Protein AF-Q934L7-F1 (afdb_monomer_lite)

InterPro domains:
  IPR015004 MesX [PF08908] (1-99)

Radius of gyration: 20.3 Å; chains: 1; bounding box: 50×28×59 Å

Organism: NCBI:txid40269

pLDDT: mean 84.41, std 12.5, range [52.97, 97.31]

Sequence (108 aa):
MIDNRFNALANWDNAKGDRYSVELEIISVDLDIKGSGNTFPSIEILKTIIVDHKTNKRIEGIVGNNFSSYVRDYDFSVLLQNHNKNQPKFSIPDNFGEAARQAVSAFC

Structure (mmCIF, N/CA/C/O backbone):
data_AF-Q934L7-F1
#
_entry.id   AF-Q934L7-F1
#
loop_
_atom_site.group_PDB
_atom_site.id
_atom_site.type_symbol
_atom_site.label_atom_id
_atom_site.label_alt_id
_atom_site.label_comp_id
_atom_site.label_asym_id
_atom_site.label_entity_id
_atom_site.label_seq_id
_atom_site.pdbx_PDB_ins_code
_atom_site.Cartn_x
_atom_site.Cartn_y
_atom_site.Cartn_z
_atom_site.occupancy
_atom_site.B_iso_or_equiv
_atom_site.auth_seq_id
_atom_site.auth_comp_id
_atom_site.auth_asym_id
_atom_site.auth_atom_id
_atom_site.pdbx_PDB_model_num
ATOM 1 N N . MET A 1 1 ? -8.850 12.220 6.649 1.00 79.25 1 MET A N 1
ATOM 2 C CA . MET A 1 1 ? -9.316 11.559 5.403 1.00 79.25 1 MET A CA 1
ATOM 3 C C . MET A 1 1 ? -9.308 10.037 5.548 1.00 79.25 1 MET A C 1
ATOM 5 O O . MET A 1 1 ? -10.321 9.424 5.235 1.00 79.25 1 MET A O 1
ATOM 9 N N . ILE A 1 2 ? -8.235 9.440 6.088 1.00 92.88 2 ILE A N 1
ATOM 10 C CA . ILE A 1 2 ? -8.189 8.002 6.402 1.00 92.88 2 ILE A CA 1
ATOM 11 C C . ILE A 1 2 ? -8.972 7.639 7.671 1.00 92.88 2 ILE A C 1
ATOM 13 O O . ILE A 1 2 ? -9.797 6.734 7.611 1.00 92.88 2 ILE A O 1
ATOM 17 N N . ASP A 1 3 ? -8.840 8.423 8.747 1.00 95.38 3 ASP A N 1
ATOM 18 C CA . ASP A 1 3 ? -9.595 8.221 9.993 1.00 95.38 3 ASP A CA 1
ATOM 19 C C . ASP A 1 3 ? -11.100 8.201 9.733 1.00 95.38 3 ASP A C 1
ATOM 21 O O . ASP A 1 3 ? -11.765 7.218 10.034 1.00 95.38 3 ASP A O 1
ATOM 25 N N . ASN A 1 4 ? -11.643 9.230 9.080 1.00 95.19 4 ASN A N 1
ATOM 26 C CA . ASN A 1 4 ? -13.075 9.294 8.770 1.00 95.19 4 ASN A CA 1
ATOM 27 C C . ASN A 1 4 ? -13.552 8.069 7.974 1.00 95.19 4 ASN A C 1
ATOM 29 O O . ASN A 1 4 ? -14.627 7.536 8.243 1.00 95.19 4 ASN A O 1
ATOM 33 N N . ARG A 1 5 ? -12.762 7.608 6.992 1.00 95.31 5 ARG A N 1
ATOM 34 C CA . ARG A 1 5 ? -13.125 6.436 6.187 1.00 95.31 5 ARG A CA 1
ATOM 35 C C . ARG A 1 5 ? -13.073 5.157 7.013 1.00 95.31 5 ARG A C 1
ATOM 37 O O . ARG A 1 5 ? -13.981 4.340 6.898 1.00 95.31 5 ARG A O 1
ATOM 44 N N . PHE A 1 6 ? -12.046 5.003 7.840 1.00 95.06 6 PHE A N 1
ATOM 45 C CA . PHE A 1 6 ? -11.903 3.868 8.740 1.00 95.06 6 PHE A CA 1
ATOM 46 C C . PHE A 1 6 ? -13.0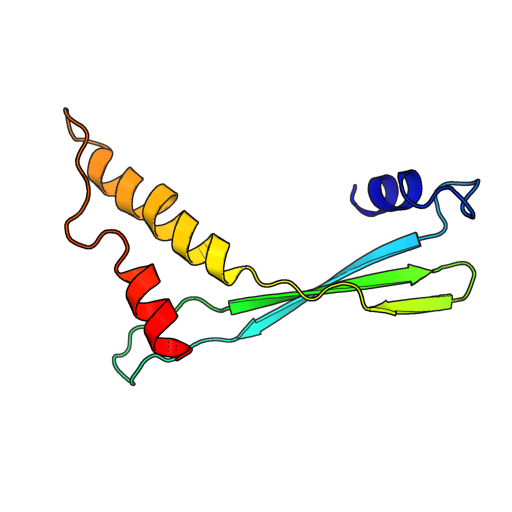56 3.821 9.747 1.00 95.06 6 PHE A C 1
ATOM 48 O O . PHE A 1 6 ? -13.724 2.801 9.853 1.00 95.06 6 PHE A O 1
ATOM 55 N N . ASN A 1 7 ? -13.365 4.940 10.405 1.00 96.50 7 ASN A N 1
ATOM 56 C CA . ASN A 1 7 ? -14.464 5.047 11.365 1.00 96.50 7 ASN A CA 1
ATOM 57 C C . ASN A 1 7 ? -15.838 4.781 10.726 1.00 96.50 7 ASN A C 1
ATOM 59 O O . ASN A 1 7 ? -16.686 4.157 11.355 1.00 96.50 7 ASN A O 1
ATOM 63 N N . ALA A 1 8 ? -16.053 5.194 9.471 1.00 96.00 8 ALA A N 1
ATOM 64 C CA . ALA A 1 8 ? -17.285 4.890 8.741 1.00 96.00 8 ALA A CA 1
ATOM 65 C C . ALA A 1 8 ? -17.460 3.383 8.462 1.00 96.00 8 ALA A C 1
ATOM 67 O O . ALA A 1 8 ? -18.587 2.881 8.469 1.00 96.00 8 ALA A O 1
ATOM 68 N N . LEU A 1 9 ? -16.357 2.664 8.216 1.00 95.44 9 LEU A N 1
ATOM 69 C CA . LEU A 1 9 ? -16.355 1.208 8.035 1.00 95.44 9 LEU A CA 1
ATOM 70 C C . LEU A 1 9 ? -16.476 0.476 9.381 1.00 95.44 9 LEU A C 1
ATOM 72 O O . LEU A 1 9 ? -17.239 -0.478 9.491 1.00 95.44 9 LEU A O 1
ATOM 76 N N . ALA A 1 10 ? -15.773 0.957 10.407 1.00 94.00 10 ALA A N 1
ATOM 77 C CA . ALA A 1 10 ? -15.790 0.449 11.775 1.00 94.00 10 ALA A CA 1
ATOM 78 C C . ALA A 1 10 ? -16.909 1.086 12.612 1.00 94.00 10 ALA A C 1
ATOM 80 O O . ALA A 1 10 ? -16.648 1.695 13.645 1.00 94.00 10 ALA A O 1
ATOM 81 N N . ASN A 1 11 ? -18.156 0.997 12.140 1.00 94.12 11 ASN A N 1
ATOM 82 C CA . ASN A 1 11 ? -19.300 1.691 12.749 1.00 94.12 11 ASN A CA 1
ATOM 83 C C . ASN A 1 11 ? -20.003 0.908 13.878 1.00 94.12 11 ASN A C 1
ATOM 85 O O . ASN A 1 11 ? -20.741 1.505 14.662 1.00 94.12 11 ASN A O 1
ATOM 89 N N . TRP A 1 12 ? -19.759 -0.403 13.997 1.00 94.69 12 TRP A N 1
ATOM 90 C CA . TRP A 1 12 ? -20.490 -1.310 14.896 1.00 94.69 12 TRP A CA 1
ATOM 91 C C . TRP A 1 12 ? -20.319 -0.994 16.392 1.00 94.69 12 TRP A C 1
ATOM 93 O O . TRP A 1 12 ? -21.173 -1.352 17.199 1.00 94.69 12 TRP A O 1
ATOM 103 N N . ASP A 1 13 ? -19.239 -0.316 16.782 1.00 94.12 13 ASP A N 1
ATOM 104 C CA . ASP A 1 13 ? -18.944 0.079 18.164 1.00 94.12 13 ASP A CA 1
ATOM 105 C C . ASP A 1 13 ? -18.415 1.524 18.274 1.00 94.12 13 ASP A C 1
ATOM 107 O O . ASP A 1 13 ? -17.670 1.871 19.203 1.00 94.12 13 ASP A O 1
ATOM 111 N N . ASN A 1 14 ? -18.841 2.367 17.326 1.00 95.50 14 ASN A N 1
ATOM 112 C CA . ASN A 1 14 ? -18.303 3.700 17.071 1.00 95.50 14 ASN A CA 1
ATOM 113 C C . ASN A 1 14 ? -19.398 4.707 16.669 1.00 95.50 14 ASN A C 1
ATOM 115 O O . ASN A 1 14 ? -19.368 5.313 15.600 1.00 95.50 14 ASN A O 1
ATOM 119 N N . ALA A 1 15 ? -20.393 4.890 17.537 1.00 93.56 15 ALA A N 1
ATOM 120 C CA . ALA A 1 15 ? -21.572 5.713 17.243 1.00 93.56 15 ALA A CA 1
ATOM 121 C C . ALA A 1 15 ? -21.258 7.180 16.873 1.00 93.56 15 ALA A C 1
ATOM 123 O O . ALA A 1 15 ? -22.032 7.807 16.156 1.00 93.56 15 ALA A O 1
ATOM 124 N N . LYS A 1 16 ? -20.140 7.730 17.365 1.00 94.62 16 LYS A N 1
ATOM 125 C CA . LYS A 1 16 ? -19.700 9.107 17.087 1.00 94.62 16 LYS A CA 1
ATOM 126 C C . LYS A 1 16 ? -18.774 9.227 15.871 1.00 94.62 16 LYS A C 1
ATOM 128 O O . LYS A 1 16 ? -18.557 10.335 15.394 1.00 94.62 16 LYS A O 1
ATOM 133 N N . GLY A 1 17 ? -18.254 8.111 15.358 1.00 95.31 17 GLY A N 1
ATOM 134 C CA . GLY A 1 17 ? -17.339 8.102 14.217 1.00 95.31 17 GLY A CA 1
ATOM 135 C C . GLY A 1 17 ? -15.944 8.667 14.513 1.00 95.31 17 GLY A C 1
ATOM 136 O O . GLY A 1 17 ? -15.243 9.035 13.574 1.00 95.31 17 GLY A O 1
ATOM 137 N N . ASP A 1 18 ? -15.548 8.752 15.783 1.00 95.81 18 ASP A N 1
ATOM 138 C CA . ASP A 1 18 ? -14.303 9.374 16.256 1.00 95.81 18 ASP A CA 1
ATOM 139 C C . ASP A 1 18 ? -13.442 8.440 17.130 1.00 95.81 18 ASP A C 1
ATOM 141 O O . ASP A 1 18 ? -12.428 8.861 17.686 1.00 95.81 18 ASP A O 1
ATOM 145 N N . ARG A 1 19 ? -13.816 7.160 17.258 1.00 96.69 19 ARG A N 1
ATOM 146 C CA . ARG A 1 19 ? -13.128 6.207 18.141 1.00 96.69 19 ARG A CA 1
ATOM 147 C C . ARG A 1 19 ? -11.727 5.822 17.674 1.00 96.69 19 ARG A C 1
ATOM 149 O O . ARG A 1 19 ? -10.884 5.511 18.516 1.00 96.69 19 ARG A O 1
ATOM 156 N N . TYR A 1 20 ? -11.495 5.782 16.367 1.00 97.31 20 TYR A N 1
ATOM 157 C CA . TYR A 1 20 ? -10.270 5.230 15.798 1.00 97.31 20 TYR A CA 1
ATOM 158 C C . TYR A 1 20 ? -9.438 6.288 15.075 1.00 97.31 20 TYR A C 1
ATOM 160 O O . TYR A 1 20 ? -9.979 7.097 14.324 1.00 97.31 20 TYR A O 1
ATOM 168 N N . SER A 1 21 ? -8.118 6.217 15.218 1.00 96.56 21 SER A N 1
ATOM 169 C CA . SER A 1 21 ? -7.170 6.900 14.329 1.00 96.56 21 SER A CA 1
ATOM 170 C C . SER A 1 21 ? -6.281 5.882 13.629 1.00 96.56 21 SER A C 1
ATOM 172 O O . SER A 1 21 ? -5.979 4.830 14.192 1.00 96.56 21 SER A O 1
ATOM 174 N N . VAL A 1 22 ? -5.876 6.177 12.396 1.00 94.81 22 VAL A N 1
ATOM 175 C CA . VAL A 1 22 ? -4.959 5.338 11.622 1.00 94.81 22 VAL A CA 1
ATOM 176 C C . VAL A 1 22 ? -3.634 6.070 11.477 1.00 94.81 22 VAL A C 1
ATOM 178 O O . VAL A 1 22 ? -3.542 7.107 10.825 1.00 94.81 22 VAL A O 1
ATOM 181 N N . GLU A 1 23 ? -2.597 5.498 12.071 1.00 94.56 23 GLU A N 1
ATOM 182 C CA . GLU A 1 23 ? -1.219 5.946 11.936 1.00 94.56 23 GLU A CA 1
ATOM 183 C C . GLU A 1 23 ? -0.480 5.083 10.907 1.00 94.56 23 GLU A C 1
ATOM 185 O O . GLU A 1 23 ? -0.792 3.904 10.709 1.00 94.56 23 GLU A O 1
ATOM 190 N N . LEU A 1 24 ? 0.514 5.676 10.250 1.00 91.06 24 LEU A N 1
ATOM 191 C CA . LEU A 1 24 ? 1.377 5.006 9.287 1.00 91.06 24 LEU A CA 1
ATOM 192 C C . LEU A 1 24 ? 2.831 5.240 9.681 1.00 91.06 24 LEU A C 1
ATOM 194 O O . LEU A 1 24 ? 3.293 6.378 9.733 1.00 91.06 24 LEU A O 1
ATOM 198 N N . GLU A 1 25 ? 3.543 4.153 9.924 1.00 89.38 25 GLU A N 1
ATOM 199 C CA . GLU A 1 25 ? 4.988 4.130 10.073 1.00 89.38 25 GLU A CA 1
ATOM 200 C C . GLU A 1 25 ? 5.594 3.635 8.756 1.00 89.38 25 GLU A C 1
ATOM 202 O O . GLU A 1 25 ? 5.194 2.595 8.227 1.00 89.38 25 GLU A O 1
ATOM 207 N N . ILE A 1 26 ? 6.523 4.411 8.202 1.00 87.56 26 ILE A N 1
ATOM 208 C CA . ILE A 1 26 ? 7.221 4.087 6.958 1.00 87.56 26 ILE A CA 1
ATOM 209 C C . ILE A 1 26 ? 8.658 3.740 7.318 1.00 87.56 26 ILE A C 1
ATOM 211 O O . ILE A 1 26 ? 9.385 4.579 7.847 1.00 87.56 26 ILE A O 1
ATOM 215 N N . ILE A 1 27 ? 9.057 2.502 7.039 1.00 84.31 27 ILE A N 1
ATOM 216 C CA . ILE A 1 27 ? 10.420 2.023 7.265 1.00 84.31 27 ILE A CA 1
ATOM 217 C C . ILE A 1 27 ? 11.092 1.892 5.903 1.00 84.31 27 ILE A C 1
ATOM 219 O O . ILE A 1 27 ? 10.702 1.041 5.105 1.00 84.31 27 ILE A O 1
ATOM 223 N N . SER A 1 28 ? 12.089 2.732 5.644 1.00 82.12 28 SER A N 1
ATOM 224 C CA . SER A 1 28 ? 12.856 2.722 4.398 1.00 82.12 28 SER A CA 1
ATOM 225 C C . SER A 1 28 ? 14.086 1.825 4.532 1.00 82.12 28 SER A C 1
ATOM 227 O O . SER A 1 28 ? 14.837 1.928 5.502 1.00 82.12 28 SER A O 1
ATOM 229 N N . VAL A 1 29 ? 14.297 0.952 3.551 1.00 76.00 29 VAL A N 1
ATOM 230 C CA . VAL A 1 29 ? 15.455 0.059 3.466 1.00 76.00 29 VAL A CA 1
ATOM 231 C C . VAL A 1 29 ? 16.118 0.246 2.112 1.00 76.00 29 VAL A C 1
ATOM 233 O O . VAL A 1 29 ? 15.502 -0.027 1.085 1.00 76.00 29 VAL A O 1
ATOM 236 N N . ASP A 1 30 ? 17.376 0.670 2.105 1.00 72.38 30 ASP A N 1
ATOM 237 C CA . ASP A 1 30 ? 18.170 0.752 0.880 1.00 72.38 30 ASP A CA 1
ATOM 238 C C . ASP A 1 30 ? 18.689 -0.634 0.487 1.00 72.38 30 ASP A C 1
ATOM 240 O O . ASP A 1 30 ? 19.229 -1.370 1.317 1.00 72.38 30 ASP A O 1
ATOM 244 N N . LEU A 1 31 ? 18.534 -0.993 -0.788 1.00 67.56 31 LEU A N 1
ATOM 245 C CA . LEU A 1 31 ? 19.074 -2.232 -1.339 1.00 67.56 31 LEU A CA 1
ATOM 246 C C . LEU A 1 31 ? 20.333 -1.944 -2.160 1.00 67.56 31 LEU A C 1
ATOM 248 O O . LEU A 1 31 ? 20.275 -1.283 -3.200 1.00 67.56 31 LEU A O 1
ATOM 252 N N . ASP A 1 32 ? 21.461 -2.506 -1.729 1.00 63.50 32 ASP A N 1
ATOM 253 C CA . ASP A 1 32 ? 22.685 -2.560 -2.529 1.00 63.50 32 ASP A CA 1
ATOM 254 C C . ASP A 1 32 ? 22.711 -3.854 -3.352 1.00 63.50 32 ASP A C 1
ATOM 256 O O . ASP A 1 32 ? 22.744 -4.963 -2.809 1.00 63.50 32 ASP A O 1
ATOM 260 N N . ILE A 1 33 ? 22.692 -3.723 -4.681 1.00 58.78 33 ILE A N 1
ATOM 261 C CA . ILE A 1 33 ? 22.782 -4.863 -5.592 1.00 58.78 33 ILE A CA 1
ATOM 262 C C . ILE A 1 33 ? 24.219 -4.987 -6.111 1.00 58.78 33 ILE A C 1
ATOM 264 O O . ILE A 1 33 ? 24.671 -4.278 -7.019 1.00 58.78 33 ILE A O 1
ATOM 268 N N . LYS A 1 34 ? 24.908 -6.002 -5.577 1.00 57.75 34 LYS A N 1
ATOM 269 C CA . LYS A 1 34 ? 26.165 -6.567 -6.100 1.00 57.75 34 LYS A CA 1
ATOM 270 C C . LYS A 1 34 ? 27.337 -5.579 -6.221 1.00 57.75 34 LYS A C 1
ATOM 272 O O . LYS A 1 34 ? 28.170 -5.765 -7.105 1.00 57.75 34 LYS A O 1
ATOM 277 N N . GLY A 1 35 ? 27.429 -4.540 -5.384 1.00 54.41 35 GLY A N 1
ATOM 278 C CA . GLY A 1 35 ? 28.599 -3.645 -5.354 1.00 54.41 35 GLY A CA 1
ATOM 279 C C . GLY A 1 35 ? 28.890 -2.943 -6.689 1.00 54.41 35 GLY A C 1
ATOM 280 O O . GLY A 1 35 ? 30.009 -2.499 -6.932 1.00 54.41 35 GLY A O 1
ATOM 281 N N . SER A 1 36 ? 27.888 -2.870 -7.572 1.00 57.56 36 SER A N 1
ATOM 282 C CA . SER A 1 36 ? 27.998 -2.302 -8.920 1.00 57.56 36 SER A CA 1
ATOM 283 C C . SER A 1 36 ? 27.861 -0.774 -8.940 1.00 57.56 36 SER A C 1
ATOM 285 O O . SER A 1 36 ? 27.953 -0.164 -10.001 1.00 57.56 36 SER A O 1
ATOM 287 N N . GLY A 1 37 ? 27.619 -0.156 -7.777 1.00 56.16 37 GLY A N 1
ATOM 288 C CA . GLY A 1 37 ? 27.307 1.269 -7.644 1.00 56.16 37 GLY A CA 1
ATOM 289 C C . GLY A 1 37 ? 25.877 1.634 -8.059 1.00 56.16 37 GLY A C 1
ATOM 290 O O . GLY A 1 37 ? 25.483 2.787 -7.913 1.00 56.16 37 GLY A O 1
ATOM 291 N N . ASN A 1 38 ? 25.089 0.666 -8.539 1.00 54.38 38 ASN A N 1
ATOM 292 C CA . ASN A 1 38 ? 23.679 0.855 -8.855 1.00 54.38 38 ASN A CA 1
ATOM 293 C C . ASN A 1 38 ? 22.845 0.662 -7.585 1.00 54.38 38 ASN A C 1
ATOM 295 O O . ASN A 1 38 ? 22.617 -0.467 -7.149 1.00 54.38 38 ASN A O 1
ATOM 299 N N . THR A 1 39 ? 22.396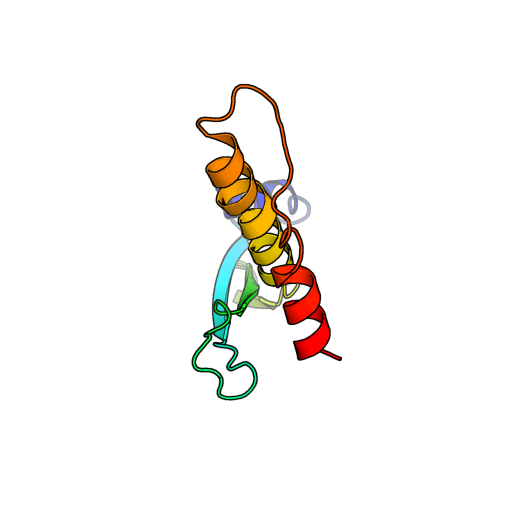 1.765 -6.991 1.00 56.94 39 THR A N 1
ATOM 300 C CA . THR A 1 39 ? 21.450 1.742 -5.877 1.00 56.94 39 THR A CA 1
ATOM 301 C C . THR A 1 39 ? 20.070 1.368 -6.392 1.00 56.94 39 THR A C 1
ATOM 303 O O . THR A 1 39 ? 19.513 2.038 -7.266 1.00 56.94 39 THR A O 1
ATOM 306 N N . PHE A 1 40 ? 19.508 0.284 -5.854 1.00 62.03 40 PHE A N 1
ATOM 307 C CA . PHE A 1 40 ? 18.088 0.052 -6.036 1.00 62.03 40 PHE A CA 1
ATOM 308 C C . PHE A 1 40 ? 17.328 1.027 -5.119 1.00 62.03 40 PHE A C 1
ATOM 310 O O . PHE A 1 40 ? 17.793 1.334 -4.019 1.00 62.03 40 PHE A O 1
ATOM 317 N N . PRO A 1 41 ? 16.181 1.542 -5.564 1.00 62.09 41 PRO A N 1
ATOM 318 C CA . PRO A 1 41 ? 15.351 2.443 -4.781 1.00 62.09 41 PRO A CA 1
ATOM 319 C C . PRO A 1 41 ? 14.952 1.799 -3.457 1.00 62.09 41 PRO A C 1
ATOM 321 O O . PRO A 1 41 ? 14.684 0.594 -3.402 1.00 62.09 41 PRO A O 1
ATOM 324 N N . SER A 1 42 ? 14.922 2.617 -2.405 1.00 66.31 42 SER A N 1
ATOM 325 C CA . SER A 1 42 ? 14.599 2.184 -1.053 1.00 66.31 42 SER A CA 1
ATOM 326 C C . SER A 1 42 ? 13.251 1.462 -1.040 1.00 66.31 42 SER A C 1
ATOM 328 O O . SER A 1 42 ? 12.243 1.999 -1.505 1.00 66.31 42 SER A O 1
ATOM 330 N N . ILE A 1 43 ? 13.215 0.242 -0.504 1.00 73.81 43 ILE A N 1
ATOM 331 C CA . ILE A 1 43 ? 11.950 -0.419 -0.192 1.00 73.81 43 ILE A CA 1
ATOM 332 C C . ILE A 1 43 ? 11.350 0.322 0.988 1.00 73.81 43 ILE A C 1
ATOM 334 O O . ILE A 1 43 ? 11.983 0.423 2.037 1.00 73.81 43 ILE A O 1
ATOM 338 N N . GLU A 1 44 ? 10.114 0.775 0.850 1.00 81.62 44 GLU A N 1
ATOM 339 C CA . GLU A 1 44 ? 9.372 1.300 1.985 1.00 81.62 44 GLU A CA 1
ATOM 340 C C . GLU A 1 44 ? 8.383 0.248 2.466 1.00 81.62 44 GLU A C 1
ATOM 342 O O . GLU A 1 44 ? 7.494 -0.200 1.732 1.00 81.62 44 GLU A O 1
ATOM 347 N N . ILE A 1 45 ? 8.546 -0.147 3.722 1.00 83.19 45 ILE A N 1
ATOM 348 C CA . ILE A 1 45 ? 7.591 -0.969 4.445 1.00 83.19 45 ILE A CA 1
ATOM 349 C C . ILE A 1 45 ? 6.590 -0.026 5.103 1.00 83.19 45 ILE A C 1
ATOM 351 O O . ILE A 1 45 ? 6.954 0.856 5.877 1.00 83.19 45 ILE A O 1
ATOM 355 N N . LEU A 1 46 ? 5.319 -0.232 4.783 1.00 88.38 46 LEU A N 1
ATOM 356 C CA . LEU A 1 46 ? 4.191 0.538 5.281 1.00 88.38 46 LEU A CA 1
ATOM 357 C C . LEU A 1 46 ? 3.563 -0.229 6.441 1.00 88.38 46 LEU A C 1
ATOM 359 O O . LEU A 1 46 ? 2.822 -1.194 6.235 1.00 88.38 46 LEU A O 1
ATOM 363 N N . LYS A 1 47 ? 3.868 0.187 7.668 1.00 90.00 47 LYS A N 1
ATOM 364 C CA . LYS A 1 47 ? 3.304 -0.385 8.888 1.00 90.00 47 LYS A CA 1
ATOM 365 C C . LYS A 1 47 ? 2.161 0.494 9.380 1.00 90.00 47 LYS A C 1
ATOM 367 O O . LYS A 1 47 ? 2.364 1.575 9.923 1.00 90.00 47 LYS A O 1
ATOM 372 N N . THR A 1 48 ? 0.934 0.028 9.188 1.00 92.12 48 THR A N 1
ATOM 373 C CA . THR A 1 48 ? -0.253 0.725 9.698 1.00 92.12 48 THR A CA 1
ATOM 374 C C . THR A 1 48 ? -0.504 0.374 11.160 1.00 92.12 48 THR A C 1
ATOM 376 O O . THR A 1 48 ? -0.415 -0.796 11.534 1.00 92.12 48 THR A O 1
ATOM 379 N N . ILE A 1 49 ? -0.887 1.357 11.969 1.00 94.94 49 ILE A N 1
ATOM 380 C CA . ILE A 1 49 ? -1.278 1.173 13.368 1.00 94.94 49 ILE A CA 1
ATOM 381 C C . ILE A 1 49 ? -2.658 1.794 13.564 1.00 94.94 49 ILE A C 1
ATOM 383 O O . ILE A 1 49 ? -2.885 2.950 13.221 1.00 94.94 49 ILE A O 1
ATOM 387 N N . ILE A 1 50 ? -3.586 1.032 14.135 1.00 96.06 50 ILE A N 1
ATOM 388 C CA . ILE A 1 50 ? -4.907 1.528 14.521 1.00 96.06 50 ILE A CA 1
ATOM 389 C C . ILE A 1 50 ? -4.850 1.911 15.999 1.00 96.06 50 ILE A C 1
ATOM 391 O O . ILE A 1 50 ? -4.552 1.078 16.857 1.00 96.06 50 ILE A O 1
ATOM 395 N N . VAL A 1 51 ? -5.154 3.166 16.302 1.00 96.94 51 VAL A N 1
ATOM 396 C CA . VAL A 1 51 ? -5.281 3.676 17.667 1.00 96.94 51 VAL A CA 1
ATOM 397 C C . VAL A 1 51 ? -6.750 3.634 18.061 1.00 96.94 51 VAL A C 1
ATOM 399 O O . VAL A 1 51 ? -7.574 4.290 17.432 1.00 96.94 51 VAL A O 1
ATOM 402 N N . ASP A 1 52 ? -7.084 2.855 19.089 1.00 96.88 52 ASP A N 1
ATOM 403 C CA . ASP A 1 52 ? -8.416 2.837 19.698 1.00 96.88 52 ASP A CA 1
ATOM 404 C C . ASP A 1 52 ? -8.436 3.772 20.909 1.00 96.88 52 ASP A C 1
ATOM 406 O O . ASP A 1 52 ? -7.940 3.422 21.984 1.00 96.88 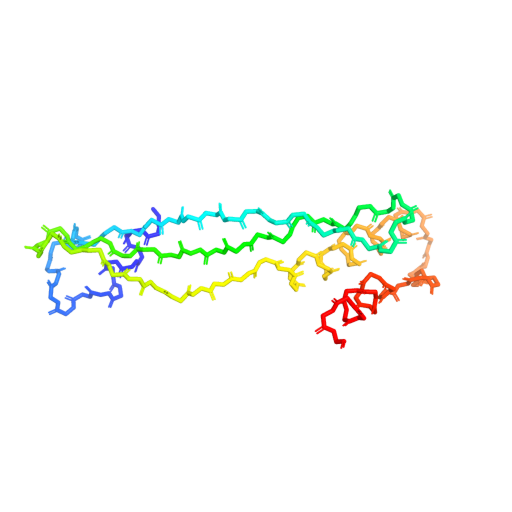52 ASP A O 1
ATOM 410 N N . HIS A 1 53 ? -9.060 4.941 20.754 1.00 96.25 53 HIS A N 1
ATOM 411 C CA . HIS A 1 53 ? -9.146 5.963 21.803 1.00 96.25 53 HIS A CA 1
ATOM 412 C C . HIS A 1 53 ? -10.000 5.529 22.998 1.00 96.25 53 HIS A C 1
ATOM 414 O O . HIS A 1 53 ? -9.853 6.065 24.094 1.00 96.25 53 HIS A O 1
ATOM 420 N N . LYS A 1 54 ? -10.881 4.534 22.830 1.00 95.69 54 LYS A N 1
ATOM 421 C CA . LYS A 1 54 ? -11.739 4.033 23.914 1.00 95.69 54 LYS A CA 1
ATOM 422 C C . LYS A 1 54 ? -10.991 3.086 24.844 1.00 95.69 54 LYS A C 1
ATOM 424 O O . LYS A 1 54 ? -11.220 3.100 26.050 1.00 95.69 54 LYS A O 1
ATOM 429 N N . THR A 1 55 ? -10.150 2.221 24.282 1.00 96.44 55 THR A N 1
ATOM 430 C CA . THR A 1 55 ? -9.389 1.226 25.059 1.00 96.44 55 THR A CA 1
ATOM 431 C C . THR A 1 55 ? -7.939 1.633 25.293 1.00 96.44 55 THR A C 1
ATOM 433 O O . THR A 1 55 ? -7.228 0.949 26.027 1.00 96.44 55 THR A O 1
ATOM 436 N N . ASN A 1 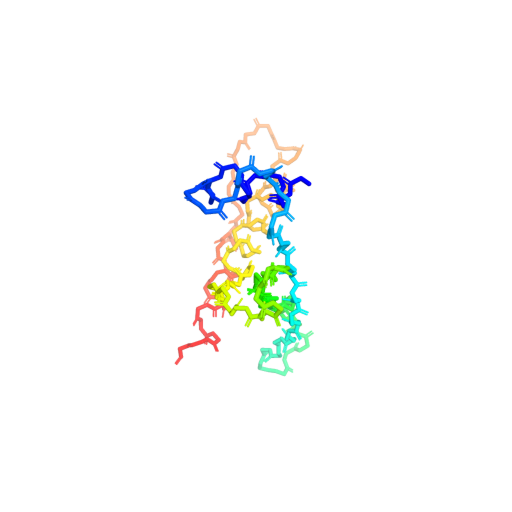56 ? -7.516 2.750 24.696 1.00 95.81 56 ASN A N 1
ATOM 437 C CA . ASN A 1 56 ? -6.149 3.253 24.686 1.00 95.81 56 ASN A CA 1
ATOM 438 C C . ASN A 1 56 ? -5.138 2.215 24.168 1.00 95.81 56 ASN A C 1
ATOM 440 O O . ASN A 1 56 ? -4.015 2.102 24.662 1.00 95.81 56 ASN A O 1
ATOM 444 N N . LYS A 1 57 ? -5.567 1.404 23.194 1.00 96.88 57 LYS A N 1
ATOM 445 C CA . LYS A 1 57 ? -4.755 0.346 22.589 1.00 96.88 57 LYS A CA 1
ATOM 446 C C . LYS A 1 57 ? -4.251 0.767 21.221 1.00 96.88 57 LYS A C 1
ATOM 448 O O . LYS A 1 57 ? -4.937 1.459 20.473 1.00 96.88 57 LYS A O 1
ATOM 453 N N . ARG A 1 58 ? -3.064 0.266 20.887 1.00 96.75 58 ARG A N 1
ATOM 454 C CA . ARG A 1 58 ? -2.465 0.349 19.555 1.00 96.75 58 ARG A CA 1
ATOM 455 C C . ARG A 1 58 ? -2.502 -1.047 18.951 1.00 96.75 58 ARG A C 1
ATOM 457 O O . ARG A 1 58 ? -1.983 -1.988 19.545 1.00 96.75 58 ARG A O 1
ATOM 464 N N . ILE A 1 59 ? -3.185 -1.183 17.825 1.00 94.88 59 ILE A N 1
ATOM 465 C CA . ILE A 1 59 ? -3.419 -2.452 17.138 1.00 94.88 59 ILE A CA 1
ATOM 466 C C . ILE A 1 59 ? -2.592 -2.425 15.857 1.00 94.88 59 ILE A C 1
ATOM 468 O O . ILE A 1 59 ? -2.729 -1.503 15.053 1.00 94.88 59 ILE A O 1
ATOM 472 N N . GLU A 1 60 ? -1.727 -3.418 15.668 1.00 93.06 60 GLU A N 1
ATOM 473 C CA . GLU A 1 60 ? -0.949 -3.531 14.435 1.00 93.06 60 GLU A CA 1
ATOM 474 C C . GLU A 1 60 ? -1.859 -3.955 13.277 1.00 93.06 60 GLU A C 1
ATOM 476 O O . GLU A 1 60 ? -2.593 -4.940 13.369 1.00 93.06 60 GLU A O 1
ATOM 481 N N . GLY A 1 61 ? -1.841 -3.169 12.201 1.00 85.81 61 GLY A N 1
ATOM 482 C CA . GLY A 1 61 ? -2.513 -3.503 10.953 1.00 85.81 61 GLY A CA 1
ATOM 483 C C . GLY A 1 61 ? -1.628 -4.346 10.034 1.00 85.81 61 GLY A C 1
ATOM 484 O O . GLY A 1 61 ? -0.554 -4.813 10.411 1.00 85.81 61 GLY A O 1
ATOM 485 N N . ILE A 1 62 ? -2.086 -4.542 8.799 1.00 82.88 62 ILE A N 1
ATOM 486 C CA . ILE A 1 62 ? -1.349 -5.328 7.806 1.00 82.88 62 ILE A CA 1
ATOM 487 C C . ILE A 1 62 ? -0.105 -4.553 7.368 1.00 82.88 62 ILE A C 1
ATOM 489 O O . ILE A 1 62 ? -0.189 -3.384 6.996 1.00 82.88 62 ILE A O 1
ATOM 493 N N . VAL A 1 63 ? 1.042 -5.230 7.375 1.00 81.00 63 VAL A N 1
ATOM 494 C CA . VAL A 1 63 ? 2.284 -4.695 6.817 1.00 81.00 63 VAL A CA 1
ATOM 495 C C . VAL A 1 63 ? 2.222 -4.777 5.292 1.00 81.00 63 VAL A C 1
ATOM 497 O O . VAL A 1 63 ? 2.086 -5.862 4.726 1.00 81.00 63 VAL A O 1
ATOM 500 N N . GLY A 1 64 ? 2.310 -3.624 4.631 1.00 77.56 64 GLY A N 1
ATOM 501 C CA . GLY A 1 64 ? 2.448 -3.512 3.180 1.00 77.56 64 GLY A CA 1
ATOM 502 C C . GLY A 1 64 ? 3.867 -3.118 2.775 1.00 77.56 64 GLY A C 1
ATOM 503 O O . GLY A 1 64 ? 4.671 -2.712 3.610 1.00 77.56 64 GLY A O 1
ATOM 504 N N . ASN A 1 65 ? 4.179 -3.195 1.484 1.00 73.75 65 ASN A N 1
ATOM 505 C CA . ASN A 1 65 ? 5.369 -2.558 0.921 1.00 73.75 65 ASN A CA 1
ATOM 506 C C . ASN A 1 65 ? 5.018 -1.831 -0.380 1.00 73.75 65 ASN A C 1
ATOM 508 O O . ASN A 1 65 ? 4.060 -2.193 -1.066 1.00 73.75 65 ASN A O 1
ATOM 512 N N . ASN A 1 66 ? 5.787 -0.795 -0.709 1.00 73.44 66 ASN A N 1
ATOM 513 C CA . ASN A 1 66 ? 5.625 -0.033 -1.949 1.00 73.44 66 ASN A CA 1
ATOM 514 C C . ASN A 1 66 ? 6.360 -0.669 -3.148 1.00 73.44 66 ASN A C 1
ATOM 516 O O . ASN A 1 66 ? 6.302 -0.134 -4.253 1.00 73.44 66 ASN A O 1
ATOM 520 N N . PHE A 1 67 ? 7.058 -1.790 -2.944 1.00 72.75 67 PHE A N 1
ATOM 521 C CA . PHE A 1 67 ? 8.104 -2.251 -3.853 1.00 72.75 67 PHE A CA 1
ATOM 522 C C . PHE A 1 67 ? 7.579 -2.615 -5.245 1.00 72.75 67 PHE A C 1
ATOM 524 O O . PHE A 1 67 ? 8.105 -2.165 -6.263 1.00 72.75 67 PHE A O 1
ATOM 531 N N . SER A 1 68 ? 6.497 -3.393 -5.300 1.00 70.31 68 SER A N 1
ATOM 532 C CA . SER A 1 68 ? 5.879 -3.792 -6.570 1.00 70.31 68 SER A CA 1
ATOM 533 C C . SER A 1 68 ? 5.283 -2.600 -7.325 1.00 70.31 68 SER A C 1
ATOM 535 O O . SER A 1 68 ? 5.354 -2.551 -8.554 1.00 70.31 68 SER A O 1
ATOM 537 N N . SER A 1 69 ? 4.745 -1.619 -6.595 1.00 74.31 69 SER A N 1
ATOM 538 C CA . SER A 1 69 ? 4.254 -0.362 -7.163 1.00 74.31 69 SER A CA 1
ATOM 539 C C . SER A 1 69 ? 5.399 0.473 -7.727 1.00 74.31 69 SER A C 1
ATOM 541 O O . SER A 1 69 ? 5.270 0.975 -8.837 1.00 74.31 69 SER A O 1
ATOM 543 N N . TYR A 1 70 ? 6.535 0.557 -7.026 1.00 76.06 70 TYR A N 1
ATOM 544 C CA . TYR A 1 70 ? 7.710 1.287 -7.498 1.00 76.06 70 TYR A CA 1
ATOM 545 C C . TYR A 1 70 ? 8.218 0.732 -8.835 1.00 76.06 70 TYR A C 1
ATOM 547 O O . TYR A 1 70 ? 8.363 1.476 -9.803 1.00 76.06 70 TYR A O 1
ATOM 555 N N . VAL A 1 71 ? 8.465 -0.581 -8.901 1.00 76.88 71 VAL A N 1
ATOM 556 C CA . VAL A 1 71 ? 9.007 -1.235 -10.103 1.00 76.88 71 VAL A CA 1
ATOM 557 C C . VAL A 1 71 ? 8.074 -1.030 -11.297 1.00 76.88 71 VAL A C 1
ATOM 559 O O . VAL A 1 71 ? 8.515 -0.638 -12.377 1.00 76.88 71 VAL A O 1
ATOM 562 N N . ARG A 1 72 ? 6.768 -1.236 -11.090 1.00 83.19 72 ARG A N 1
ATOM 563 C CA . ARG A 1 72 ? 5.758 -1.026 -12.130 1.00 83.19 72 ARG A CA 1
ATOM 564 C C . ARG A 1 72 ? 5.720 0.432 -12.582 1.00 83.19 72 ARG A C 1
ATOM 566 O O . ARG A 1 72 ? 5.717 0.703 -13.779 1.00 83.19 72 ARG A O 1
ATOM 573 N N . ASP A 1 73 ? 5.659 1.372 -11.648 1.00 82.44 73 ASP A N 1
ATOM 574 C CA . ASP A 1 73 ? 5.499 2.783 -11.987 1.00 82.44 73 ASP A CA 1
ATOM 575 C C . ASP A 1 73 ? 6.764 3.334 -12.666 1.00 82.44 73 ASP A C 1
ATOM 577 O O . ASP A 1 73 ? 6.654 4.170 -13.559 1.00 82.44 73 ASP A O 1
ATOM 581 N N . TYR A 1 74 ? 7.953 2.812 -12.349 1.00 83.81 74 TYR A N 1
ATOM 582 C CA . TYR A 1 74 ? 9.169 3.126 -13.09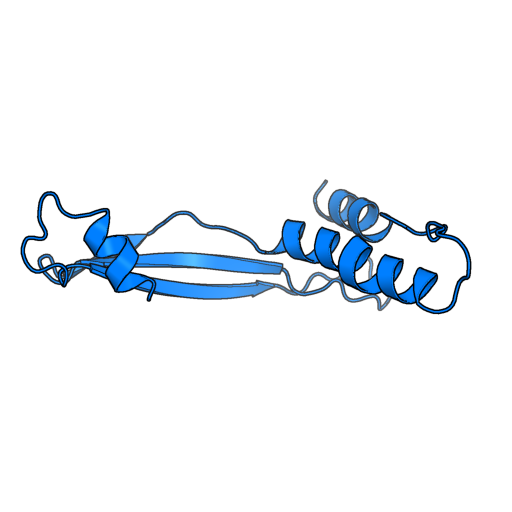8 1.00 83.81 74 TYR A CA 1
ATOM 583 C C . TYR A 1 74 ? 9.078 2.670 -14.563 1.00 83.81 74 TYR A C 1
ATOM 585 O O . TYR A 1 74 ? 9.242 3.491 -15.467 1.00 83.81 74 TYR A O 1
ATOM 593 N N . ASP A 1 75 ? 8.769 1.393 -14.817 1.00 86.06 75 ASP A N 1
ATOM 594 C CA . ASP A 1 75 ? 8.683 0.860 -16.183 1.00 86.06 75 ASP A CA 1
ATOM 595 C C . ASP A 1 75 ? 7.612 1.603 -17.006 1.00 86.06 75 ASP A C 1
ATOM 597 O O . ASP A 1 75 ? 7.878 2.073 -18.115 1.00 86.06 75 ASP A O 1
ATOM 601 N N . PHE A 1 76 ? 6.403 1.764 -16.463 1.00 89.19 76 PHE A N 1
ATOM 602 C CA . PHE A 1 76 ? 5.265 2.311 -17.207 1.00 89.19 76 PHE A CA 1
ATOM 603 C C . PHE A 1 76 ? 5.198 3.841 -17.209 1.00 89.19 76 PHE A C 1
ATOM 605 O O . PHE A 1 76 ? 4.973 4.446 -18.259 1.00 89.19 76 PHE A O 1
ATOM 612 N N . SER A 1 77 ? 5.372 4.475 -16.051 1.00 88.12 77 SER A N 1
ATOM 613 C CA . SER A 1 77 ? 5.163 5.920 -15.903 1.00 88.12 77 SER A CA 1
ATOM 614 C C . SER A 1 77 ? 6.424 6.726 -16.189 1.00 88.12 77 SER A C 1
ATOM 616 O O . SER A 1 77 ? 6.308 7.896 -16.533 1.00 88.12 77 SER A O 1
ATOM 618 N N . VAL A 1 78 ? 7.620 6.133 -16.087 1.00 86.69 78 VAL A N 1
ATOM 619 C CA . VAL A 1 78 ? 8.884 6.832 -16.370 1.00 86.69 78 VAL A CA 1
ATOM 620 C C . VAL A 1 78 ? 9.493 6.348 -17.680 1.00 86.69 78 VAL A C 1
ATOM 622 O O . VAL A 1 78 ? 9.587 7.119 -18.634 1.00 86.69 78 VAL A O 1
ATOM 625 N N . LEU A 1 79 ? 9.902 5.081 -17.755 1.00 88.62 79 LEU A N 1
ATOM 626 C CA . LEU A 1 79 ? 10.692 4.559 -18.869 1.00 88.62 79 LEU A CA 1
ATOM 627 C C . LEU A 1 79 ? 9.887 4.543 -20.179 1.00 88.62 79 LEU A C 1
ATOM 629 O O . LEU A 1 79 ? 10.314 5.122 -21.180 1.00 88.62 79 LEU A O 1
ATOM 633 N N . LEU A 1 80 ? 8.690 3.952 -20.163 1.00 92.38 80 LEU A N 1
ATOM 634 C CA . LEU A 1 80 ? 7.825 3.865 -21.341 1.00 92.38 80 LEU A CA 1
ATOM 635 C C . LEU A 1 80 ? 7.306 5.235 -21.785 1.00 92.38 80 LEU A C 1
ATOM 637 O O . LEU A 1 80 ? 7.276 5.519 -22.986 1.00 92.38 80 LEU A O 1
ATOM 641 N N . GLN A 1 81 ? 6.926 6.095 -20.834 1.00 91.19 81 GLN A N 1
ATOM 642 C CA . GLN A 1 81 ? 6.479 7.453 -21.142 1.00 91.19 81 GLN A CA 1
ATOM 643 C C . GLN A 1 81 ? 7.600 8.262 -21.805 1.00 91.19 81 GLN A C 1
ATOM 645 O O . GLN A 1 81 ? 7.372 8.892 -22.838 1.00 91.19 81 GLN A O 1
ATOM 650 N N . ASN A 1 82 ? 8.814 8.221 -21.249 1.00 91.31 82 ASN A N 1
ATOM 651 C CA . ASN A 1 82 ? 9.957 8.959 -21.785 1.00 91.31 82 ASN A CA 1
ATOM 652 C C . ASN A 1 82 ? 10.369 8.458 -23.170 1.00 91.31 82 ASN A C 1
ATOM 654 O O . ASN A 1 82 ? 10.612 9.276 -24.057 1.00 91.31 82 ASN A O 1
ATOM 658 N N . HIS A 1 83 ? 10.385 7.140 -23.378 1.00 92.94 83 HIS A N 1
ATOM 659 C CA . HIS A 1 83 ? 10.700 6.534 -24.674 1.00 92.94 83 HIS A CA 1
ATOM 660 C C . HIS A 1 83 ? 9.757 7.008 -25.781 1.00 92.94 83 HIS A C 1
ATOM 662 O O . HIS A 1 83 ? 10.199 7.330 -26.882 1.00 92.94 83 HIS A O 1
ATOM 668 N N . ASN A 1 84 ? 8.463 7.126 -25.477 1.00 95.56 84 ASN A N 1
ATOM 669 C CA . ASN A 1 84 ? 7.440 7.471 -26.464 1.00 95.56 84 ASN A CA 1
ATOM 670 C C . ASN A 1 84 ? 7.179 8.980 -26.623 1.00 95.56 84 ASN A C 1
ATOM 672 O O . ASN A 1 84 ? 6.522 9.369 -27.586 1.00 95.56 84 ASN A O 1
ATOM 676 N N . LYS A 1 85 ? 7.692 9.843 -25.731 1.00 91.50 85 LYS A N 1
ATOM 677 C CA . LYS A 1 85 ? 7.314 11.271 -25.620 1.00 91.50 85 LYS A CA 1
ATOM 678 C C . LYS A 1 85 ? 7.432 12.086 -26.918 1.00 91.50 85 LYS A C 1
ATOM 680 O O . LYS A 1 85 ? 6.712 13.064 -27.072 1.00 91.50 85 LYS A O 1
ATOM 685 N N . ASN A 1 86 ? 8.300 11.682 -27.846 1.00 91.62 86 ASN A N 1
ATOM 686 C CA . ASN A 1 86 ? 8.517 12.362 -29.129 1.00 91.62 86 ASN A CA 1
ATOM 687 C C . ASN A 1 86 ? 8.481 11.406 -30.333 1.00 91.62 86 ASN A C 1
ATOM 689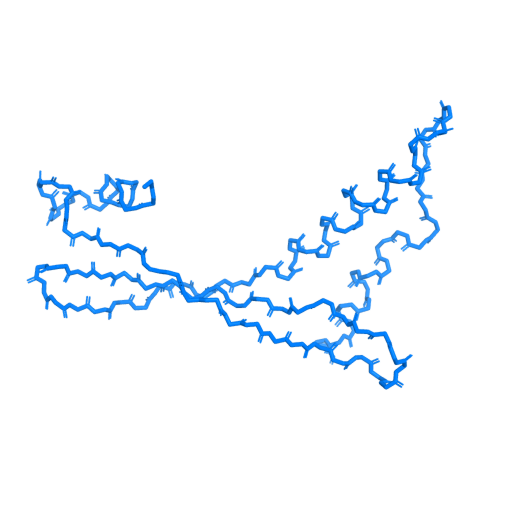 O O . ASN A 1 86 ? 9.026 11.723 -31.390 1.00 91.62 86 ASN A O 1
ATOM 693 N N . GLN A 1 87 ? 7.887 10.221 -30.181 1.00 92.88 87 GLN A N 1
ATOM 694 C CA . GLN A 1 87 ? 7.804 9.249 -31.267 1.00 92.88 87 GLN A CA 1
ATOM 695 C C . GLN A 1 87 ? 6.433 9.311 -31.952 1.00 92.88 87 GLN A C 1
ATOM 697 O O . GLN A 1 87 ? 5.407 9.366 -31.276 1.00 92.88 87 GLN A O 1
ATOM 702 N N . PRO A 1 88 ? 6.380 9.259 -33.295 1.00 90.44 88 PRO A N 1
ATOM 703 C CA . PRO A 1 88 ? 5.117 9.284 -34.033 1.00 90.44 88 PRO A CA 1
ATOM 704 C C . PRO A 1 88 ? 4.326 7.973 -33.910 1.00 90.44 88 PRO A C 1
ATOM 706 O O . PRO A 1 88 ? 3.149 7.925 -34.263 1.00 90.44 88 PRO A O 1
ATOM 709 N N . LYS A 1 89 ? 4.969 6.894 -33.453 1.00 94.31 89 LYS A N 1
ATOM 710 C CA . LYS A 1 89 ? 4.355 5.587 -33.223 1.00 94.31 89 LYS A CA 1
ATOM 711 C C . LYS A 1 89 ? 4.807 5.052 -31.877 1.00 94.31 89 LYS A C 1
ATOM 713 O O . LYS A 1 89 ? 5.963 5.223 -31.505 1.00 94.31 89 LYS A O 1
ATOM 718 N N . PHE A 1 90 ? 3.889 4.373 -31.201 1.00 94.94 90 PHE A N 1
ATOM 719 C CA . PHE A 1 90 ? 4.189 3.678 -29.962 1.00 94.94 90 PHE A CA 1
ATOM 720 C C . PHE A 1 90 ? 5.230 2.579 -30.196 1.00 94.94 90 PHE A C 1
ATOM 722 O O . PHE A 1 90 ? 5.106 1.788 -31.135 1.00 94.94 90 PHE A O 1
ATOM 729 N N . SER A 1 91 ? 6.219 2.510 -29.315 1.00 95.62 91 SER A N 1
ATOM 730 C CA . SER A 1 91 ? 7.153 1.396 -29.217 1.00 95.62 91 SER A CA 1
ATOM 731 C C . SER A 1 91 ? 7.545 1.148 -27.758 1.00 95.62 91 SER A C 1
ATOM 733 O O . SER A 1 91 ? 7.272 1.958 -26.868 1.00 95.62 91 SER A O 1
ATOM 735 N N . ILE A 1 92 ? 8.141 -0.013 -27.500 1.00 94.75 92 ILE A N 1
ATOM 736 C CA . ILE A 1 92 ? 8.568 -0.434 -26.164 1.00 94.75 92 ILE A CA 1
ATOM 737 C C . ILE A 1 92 ? 10.104 -0.360 -26.119 1.00 94.75 92 ILE A C 1
ATOM 739 O O . ILE A 1 92 ? 10.731 -0.785 -27.089 1.00 94.75 92 ILE A O 1
ATOM 743 N N . PRO A 1 93 ? 10.712 0.172 -25.043 1.00 92.50 93 PRO A N 1
ATOM 744 C CA . PRO A 1 93 ? 12.160 0.123 -24.838 1.00 92.50 93 PRO A CA 1
ATOM 745 C C . PRO A 1 93 ? 12.689 -1.316 -24.791 1.00 92.50 93 PRO A C 1
ATOM 747 O O . PRO A 1 93 ? 12.054 -2.185 -24.195 1.00 92.50 93 PRO A O 1
ATOM 750 N N . ASP A 1 94 ? 13.891 -1.556 -25.318 1.00 91.75 94 ASP A N 1
ATOM 751 C CA . ASP A 1 94 ? 14.518 -2.890 -25.307 1.00 91.75 94 ASP A CA 1
ATOM 752 C C . ASP A 1 94 ? 14.743 -3.433 -23.882 1.00 91.75 94 ASP A C 1
ATOM 754 O O . ASP A 1 94 ? 14.677 -4.638 -23.640 1.00 91.75 94 ASP A O 1
ATOM 758 N N . ASN A 1 95 ? 14.964 -2.536 -22.917 1.00 87.69 95 ASN A N 1
ATOM 759 C CA . ASN A 1 95 ? 15.190 -2.851 -21.507 1.00 87.69 95 ASN A CA 1
ATOM 760 C C . ASN A 1 95 ? 13.910 -2.842 -20.649 1.00 87.69 95 ASN A C 1
ATOM 762 O O . ASN A 1 95 ? 13.985 -2.877 -19.420 1.00 87.69 95 ASN A O 1
ATOM 766 N N . PHE A 1 96 ? 12.723 -2.793 -21.257 1.00 91.00 96 PHE A N 1
ATOM 767 C CA . PHE A 1 96 ? 11.469 -2.771 -20.506 1.00 91.00 96 PHE A CA 1
ATOM 768 C C . PHE A 1 96 ? 11.319 -4.020 -19.615 1.00 91.00 96 PHE A C 1
ATOM 770 O O . PHE A 1 96 ? 11.535 -5.160 -20.054 1.00 91.00 96 PHE A O 1
ATOM 777 N N . GLY A 1 97 ? 10.968 -3.816 -18.340 1.00 85.25 97 GLY A N 1
ATOM 778 C CA . GLY A 1 97 ? 10.841 -4.893 -17.355 1.00 85.25 97 GLY A CA 1
ATOM 779 C C . GLY A 1 97 ? 12.172 -5.425 -16.813 1.00 85.25 97 GLY A C 1
ATOM 780 O O . GLY A 1 97 ? 12.178 -6.396 -16.053 1.00 85.25 97 GLY A O 1
ATOM 781 N N . GLU A 1 98 ? 13.313 -4.835 -17.181 1.00 86.62 98 GLU A N 1
ATOM 782 C CA . GLU A 1 98 ? 14.613 -5.227 -16.628 1.00 86.62 98 GLU A CA 1
ATOM 783 C C . GLU A 1 98 ? 14.718 -4.901 -15.133 1.00 86.62 98 GLU A C 1
ATOM 785 O O . GLU A 1 98 ? 15.203 -5.738 -14.372 1.00 86.62 98 GLU A O 1
ATOM 790 N N . ALA A 1 99 ? 14.149 -3.774 -14.689 1.00 78.06 99 ALA A N 1
ATOM 791 C CA . ALA A 1 99 ? 14.045 -3.432 -13.270 1.00 78.06 99 ALA A CA 1
ATOM 792 C C . ALA A 1 99 ? 13.277 -4.511 -12.487 1.00 78.06 99 ALA A C 1
ATOM 794 O O . ALA A 1 99 ? 13.732 -4.959 -11.435 1.00 78.06 99 ALA A O 1
ATOM 795 N N . ALA A 1 100 ? 12.160 -5.009 -13.030 1.00 80.31 100 ALA A N 1
ATOM 796 C CA . ALA A 1 100 ? 11.404 -6.103 -12.422 1.00 80.31 100 ALA A CA 1
ATOM 797 C C . ALA A 1 100 ? 12.196 -7.417 -12.363 1.00 80.31 100 ALA A C 1
ATOM 799 O O . ALA A 1 100 ? 12.165 -8.115 -11.350 1.00 80.31 100 ALA A O 1
ATOM 800 N N . ARG A 1 101 ? 12.946 -7.752 -13.420 1.00 79.06 101 ARG A N 1
ATOM 801 C CA . ARG A 1 101 ? 13.811 -8.944 -13.433 1.00 79.06 101 ARG A CA 1
ATOM 802 C C . ARG A 1 101 ? 14.937 -8.847 -12.402 1.00 79.06 101 ARG A C 1
ATOM 804 O O . ARG A 1 101 ? 15.189 -9.815 -11.687 1.00 79.06 101 ARG A O 1
ATOM 811 N N . GLN A 1 102 ? 15.593 -7.691 -12.307 1.00 74.38 102 GLN A N 1
ATOM 812 C CA . GLN A 1 102 ? 16.667 -7.457 -11.342 1.00 74.38 102 GLN A CA 1
ATOM 813 C C . GLN A 1 102 ? 16.146 -7.496 -9.903 1.00 74.38 102 GLN A C 1
ATOM 815 O O . GLN A 1 102 ? 16.767 -8.126 -9.051 1.00 74.38 102 GLN A O 1
ATOM 820 N N . ALA A 1 103 ? 14.978 -6.895 -9.666 1.00 72.62 103 ALA A N 1
ATOM 821 C CA . ALA A 1 103 ? 14.265 -6.961 -8.401 1.00 72.62 103 ALA A CA 1
ATOM 822 C C . ALA A 1 103 ? 14.021 -8.412 -7.969 1.00 72.62 103 ALA A C 1
ATOM 824 O O . ALA A 1 103 ? 14.462 -8.804 -6.897 1.00 72.62 103 ALA A O 1
ATOM 825 N N . VAL A 1 104 ? 13.391 -9.238 -8.812 1.00 71.44 104 VAL A N 1
ATOM 826 C CA . VAL A 1 104 ? 13.129 -10.655 -8.491 1.00 71.44 104 VAL A CA 1
ATOM 827 C C . VAL A 1 104 ? 14.425 -11.410 -8.172 1.00 71.44 104 VAL A C 1
ATOM 829 O O . VAL A 1 104 ? 14.464 -12.164 -7.205 1.00 71.44 104 VAL A O 1
ATOM 832 N N . SER A 1 105 ? 15.506 -11.157 -8.919 1.00 70.56 105 SER A N 1
ATOM 833 C CA . SER A 1 105 ? 16.818 -11.770 -8.663 1.00 70.56 105 SER A CA 1
ATOM 834 C C . SER A 1 105 ? 17.473 -11.341 -7.344 1.00 70.56 105 SER A C 1
ATOM 836 O O . SER A 1 105 ? 18.428 -11.992 -6.931 1.00 70.56 105 SER A O 1
ATOM 838 N N . ALA A 1 106 ? 17.046 -10.243 -6.718 1.00 64.94 106 ALA A N 1
ATOM 839 C CA . ALA A 1 106 ? 17.605 -9.784 -5.447 1.00 64.94 106 ALA A CA 1
ATOM 840 C C . ALA A 1 106 ? 16.946 -10.453 -4.223 1.00 64.94 106 ALA A C 1
ATOM 842 O O . ALA A 1 106 ? 17.533 -10.436 -3.144 1.00 64.94 106 ALA A O 1
ATOM 843 N N . PHE A 1 107 ? 15.755 -11.045 -4.379 1.00 62.09 107 PHE A N 1
ATOM 844 C CA . PHE A 1 107 ? 14.994 -11.679 -3.288 1.00 62.09 107 PHE A CA 1
ATOM 845 C C . PHE A 1 107 ? 14.880 -13.210 -3.397 1.00 62.09 107 PHE A C 1
ATOM 847 O O . PHE A 1 107 ? 14.216 -13.820 -2.558 1.00 62.09 107 PHE A O 1
ATOM 854 N N . CYS A 1 108 ? 15.476 -13.828 -4.419 1.00 52.97 108 CYS A N 1
ATOM 855 C CA . CYS A 1 108 ? 15.536 -15.280 -4.634 1.00 52.97 108 CYS A CA 1
ATOM 856 C C . CYS A 1 108 ? 16.995 -15.734 -4.661 1.00 52.97 108 CYS A C 1
ATOM 858 O O . CYS A 1 108 ? 17.287 -16.779 -4.042 1.00 52.97 108 CYS A O 1
#

Secondary structure (DSSP, 8-state):
-HHHHHHHHS-TT-TTS-SEEEEEEEEEEEEE-TTSS-EEEEEEEEEEEEEETTTTEEEEEEEEESHHHHHHHIIIIIIIHHHHTT-SS----TTTTHHHHHHHHHH-

Foldseek 3Di:
DVQQVVLVVVVPPRVPSRQKDKDWDWDWAWDDDPPPPDTDGTKIWIWIWIQGNVVRDIDTDDIDICVVVVLVCCLVVPVQCVVCVPPPDRDHDPCRCVSVVSVVVRVD